Protein AF-A0A8C1S3P3-F1 (afdb_monomer_lite)

pLDDT: mean 82.38, std 12.84, range [51.81, 95.31]

Structure (mmCIF, N/CA/C/O backbone):
data_AF-A0A8C1S3P3-F1
#
_entry.id   AF-A0A8C1S3P3-F1
#
loop_
_atom_site.group_PDB
_atom_site.id
_atom_site.type_symbol
_atom_site.label_atom_id
_atom_site.label_alt_id
_atom_site.label_comp_id
_atom_site.label_asym_id
_atom_site.label_entity_id
_atom_site.label_seq_id
_atom_site.pdbx_PDB_ins_code
_atom_site.Cartn_x
_atom_site.Cartn_y
_atom_site.Cartn_z
_atom_site.occupancy
_atom_site.B_iso_or_equiv
_atom_site.auth_seq_id
_atom_site.auth_comp_id
_atom_site.auth_asym_id
_atom_site.auth_atom_id
_atom_site.pdbx_PDB_model_num
ATOM 1 N N . GLN A 1 1 ? -0.096 -19.374 24.078 1.00 51.81 1 GLN A N 1
ATOM 2 C CA . GLN A 1 1 ? -1.330 -18.572 24.195 1.00 51.81 1 GLN A CA 1
ATOM 3 C C . GLN A 1 1 ? -1.559 -17.932 22.839 1.00 51.81 1 GLN A C 1
ATOM 5 O O . GLN A 1 1 ? -0.628 -17.315 22.340 1.00 51.81 1 GLN A O 1
ATOM 10 N N . ASN A 1 2 ? -2.719 -18.150 22.219 1.00 64.44 2 ASN A N 1
ATOM 11 C CA . ASN A 1 2 ? -3.107 -17.379 21.039 1.00 64.44 2 ASN A CA 1
ATOM 12 C C . ASN A 1 2 ? -3.612 -16.027 21.536 1.00 64.44 2 ASN A C 1
ATOM 14 O O . ASN A 1 2 ? -4.494 -15.987 22.391 1.00 64.44 2 ASN A O 1
ATOM 18 N N . TYR A 1 3 ? -2.996 -14.948 21.068 1.00 78.19 3 TYR A N 1
ATOM 19 C CA . TYR A 1 3 ? -3.469 -13.598 21.335 1.00 78.19 3 TYR A CA 1
ATOM 20 C C . TYR A 1 3 ? -4.593 -13.295 20.340 1.00 78.19 3 TYR A C 1
ATOM 22 O O . TYR A 1 3 ? -4.388 -13.451 19.136 1.00 78.19 3 TYR A O 1
ATOM 30 N N . ASP A 1 4 ? -5.761 -12.876 20.831 1.00 87.56 4 ASP A N 1
ATOM 31 C CA . ASP A 1 4 ? -6.851 -12.373 19.986 1.00 87.56 4 ASP A CA 1
ATOM 32 C C . ASP A 1 4 ? -6.456 -11.003 19.422 1.00 87.56 4 ASP A C 1
ATOM 34 O O . ASP A 1 4 ? -6.733 -9.950 19.998 1.00 87.56 4 ASP A O 1
ATOM 38 N N . ILE A 1 5 ? -5.735 -11.024 18.303 1.00 91.00 5 ILE A N 1
ATOM 39 C CA . ILE A 1 5 ? -5.320 -9.828 17.573 1.00 91.00 5 ILE A CA 1
ATOM 40 C C . ILE A 1 5 ? -6.334 -9.586 16.459 1.00 91.00 5 ILE A C 1
ATOM 42 O O . ILE A 1 5 ? -6.561 -10.445 15.607 1.00 91.00 5 ILE A O 1
ATOM 46 N N . SER A 1 6 ? -6.932 -8.395 16.453 1.00 90.19 6 SER A N 1
ATOM 47 C CA . SER A 1 6 ? -7.791 -7.960 15.351 1.00 90.19 6 SER A CA 1
ATOM 48 C C . SER A 1 6 ? -6.961 -7.800 14.080 1.00 90.19 6 SER A C 1
ATOM 50 O O . SER A 1 6 ? -5.942 -7.111 14.082 1.00 90.19 6 SER A O 1
ATOM 52 N N . MET A 1 7 ? -7.396 -8.441 12.997 1.00 92.44 7 MET A N 1
ATOM 53 C CA . MET A 1 7 ? -6.694 -8.446 11.716 1.00 92.44 7 MET A CA 1
ATOM 54 C C . MET A 1 7 ? -7.659 -8.148 10.575 1.00 92.44 7 MET A C 1
ATOM 56 O O . MET A 1 7 ? -8.805 -8.596 10.580 1.00 92.44 7 MET A O 1
ATOM 60 N N . ALA A 1 8 ? -7.160 -7.430 9.575 1.00 93.75 8 ALA A N 1
ATOM 61 C CA . ALA A 1 8 ? -7.843 -7.196 8.315 1.00 93.75 8 ALA A CA 1
ATOM 62 C C . ALA A 1 8 ? -6.861 -7.367 7.155 1.00 93.75 8 ALA A C 1
ATOM 64 O O . ALA A 1 8 ? -5.668 -7.099 7.297 1.00 93.75 8 ALA A O 1
ATOM 65 N N . VAL A 1 9 ? -7.376 -7.799 6.005 1.00 95.06 9 VAL A N 1
ATOM 66 C CA . VAL A 1 9 ? -6.620 -7.909 4.754 1.00 95.06 9 VAL A CA 1
ATOM 67 C C . VAL A 1 9 ? -7.320 -7.049 3.713 1.00 95.06 9 VAL A C 1
ATOM 69 O O . VAL A 1 9 ? -8.512 -7.228 3.469 1.00 95.06 9 VAL A O 1
ATOM 72 N N . MET A 1 10 ? -6.579 -6.125 3.102 1.00 94.69 10 MET A N 1
ATOM 73 C CA . MET A 1 10 ? -7.061 -5.303 1.997 1.00 94.69 10 MET A CA 1
ATOM 74 C C . MET A 1 10 ? -6.391 -5.763 0.702 1.00 94.69 10 MET A C 1
ATOM 76 O O . MET A 1 10 ? -5.172 -5.909 0.651 1.00 94.69 10 MET A O 1
ATOM 80 N N . LEU A 1 11 ? -7.195 -6.013 -0.330 1.00 95.31 11 LEU A N 1
ATOM 81 C CA . LEU A 1 11 ? -6.743 -6.483 -1.639 1.00 95.31 11 LEU A CA 1
ATOM 82 C C . LEU A 1 11 ? -7.196 -5.494 -2.713 1.00 95.31 11 LEU A C 1
ATOM 84 O O . LEU A 1 11 ? -8.307 -4.970 -2.650 1.00 95.31 11 LEU A O 1
ATOM 88 N N . MET A 1 12 ? -6.346 -5.275 -3.711 1.00 94.44 12 MET A N 1
ATOM 89 C CA . MET A 1 12 ? -6.641 -4.473 -4.895 1.00 94.44 12 MET A CA 1
ATOM 90 C C . MET A 1 12 ? -6.148 -5.228 -6.125 1.00 94.44 12 MET A C 1
ATOM 92 O O . MET A 1 12 ? -5.080 -5.838 -6.097 1.00 94.44 12 MET A O 1
ATOM 96 N N . PHE A 1 13 ? -6.947 -5.214 -7.189 1.00 93.75 13 PHE A N 1
ATOM 97 C CA . PHE A 1 13 ? -6.524 -5.740 -8.479 1.00 93.75 13 PHE A CA 1
ATOM 98 C C . PHE A 1 13 ? -5.672 -4.689 -9.179 1.00 93.75 13 PHE A C 1
ATOM 100 O O . PHE A 1 13 ? -6.161 -3.597 -9.458 1.00 93.75 13 PHE A O 1
ATOM 107 N N . CYS A 1 14 ? -4.424 -5.038 -9.472 1.00 93.81 14 CYS A N 1
ATOM 108 C CA . CYS A 1 14 ? -3.488 -4.168 -10.170 1.00 93.81 14 CYS A CA 1
ATOM 109 C C . CYS A 1 14 ? -3.150 -4.768 -11.538 1.00 93.81 14 CYS A C 1
ATOM 111 O O . CYS A 1 14 ? -3.092 -5.991 -11.691 1.00 93.81 14 CYS A O 1
ATOM 113 N N . SER A 1 15 ? -2.931 -3.912 -12.535 1.00 90.12 15 SER A N 1
ATOM 114 C CA . SER A 1 15 ? -2.388 -4.351 -13.828 1.00 90.12 15 SER A CA 1
ATOM 115 C C . SER A 1 15 ? -0.874 -4.558 -13.720 1.00 90.12 15 SER A C 1
ATOM 117 O O . SER A 1 15 ? -0.246 -4.020 -12.817 1.00 90.12 15 SER A O 1
ATOM 119 N N . GLU A 1 16 ? -0.265 -5.328 -14.620 1.00 89.44 16 GLU A N 1
ATOM 120 C CA . GLU A 1 16 ? 1.197 -5.479 -14.644 1.00 89.44 16 GLU A CA 1
ATOM 121 C C . GLU A 1 16 ? 1.895 -4.147 -14.988 1.00 89.44 16 GLU A C 1
ATOM 123 O O . GLU A 1 16 ? 1.405 -3.386 -15.825 1.00 89.44 16 GLU A O 1
ATOM 128 N N . GLY A 1 17 ? 3.053 -3.880 -14.371 1.00 87.25 17 GLY A N 1
ATOM 129 C CA . GLY A 1 17 ? 3.906 -2.731 -14.685 1.00 87.25 17 GLY A CA 1
ATOM 130 C C . GLY A 1 17 ? 4.109 -1.784 -13.504 1.00 87.25 17 GLY A C 1
ATOM 131 O O . GLY A 1 17 ? 4.499 -2.204 -12.417 1.00 87.25 17 GLY A O 1
ATOM 132 N N . ASP A 1 18 ? 3.904 -0.487 -13.740 1.00 88.81 18 ASP A N 1
ATOM 133 C CA . ASP A 1 18 ? 4.038 0.542 -12.710 1.00 88.81 18 ASP A CA 1
ATOM 134 C C . ASP A 1 18 ? 2.797 0.585 -11.805 1.00 88.81 18 ASP A C 1
ATOM 136 O O . ASP A 1 18 ? 1.772 1.169 -12.156 1.00 88.81 18 ASP A O 1
ATOM 140 N N . ASN A 1 19 ? 2.906 -0.018 -10.619 1.00 92.88 19 ASN A N 1
ATOM 141 C CA . ASN A 1 19 ? 1.843 -0.018 -9.611 1.00 92.88 19 ASN A CA 1
ATOM 142 C C . ASN A 1 19 ? 1.983 1.088 -8.558 1.00 92.88 19 ASN A C 1
ATOM 144 O O . ASN A 1 19 ? 1.305 1.042 -7.529 1.00 92.88 19 ASN A O 1
ATOM 148 N N . ILE A 1 20 ? 2.833 2.097 -8.78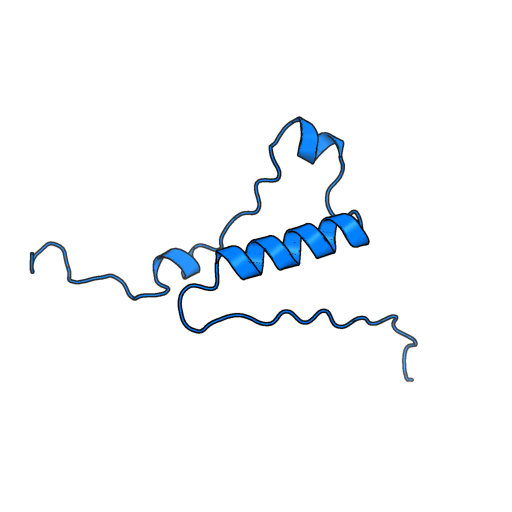1 1.00 92.25 20 ILE A N 1
ATOM 149 C CA . ILE A 1 20 ? 2.930 3.265 -7.895 1.00 92.25 20 ILE A CA 1
ATOM 150 C C . ILE A 1 20 ? 1.556 3.932 -7.673 1.00 92.25 20 ILE A C 1
ATOM 152 O O . ILE A 1 20 ? 1.217 4.194 -6.512 1.00 92.25 20 ILE A O 1
ATOM 156 N N . PRO A 1 21 ? 0.730 4.190 -8.713 1.00 92.06 21 PRO A N 1
ATOM 157 C CA . PRO A 1 21 ? -0.581 4.810 -8.519 1.00 92.06 21 PRO A CA 1
ATOM 158 C C . PRO A 1 21 ? -1.527 3.942 -7.680 1.00 92.06 21 PRO A C 1
ATOM 160 O O . PRO A 1 21 ? -2.189 4.456 -6.777 1.00 92.06 21 PRO A O 1
ATOM 163 N N . ASP A 1 22 ? -1.543 2.629 -7.928 1.00 94.44 22 ASP A N 1
ATOM 164 C CA . ASP A 1 22 ? -2.376 1.666 -7.197 1.00 94.44 22 ASP A CA 1
ATOM 165 C C . ASP A 1 22 ? -1.972 1.597 -5.714 1.00 94.44 22 ASP A C 1
ATOM 167 O O . ASP A 1 22 ? -2.822 1.596 -4.821 1.00 94.44 22 ASP A O 1
ATOM 171 N N . ALA A 1 23 ? -0.666 1.627 -5.426 1.00 93.19 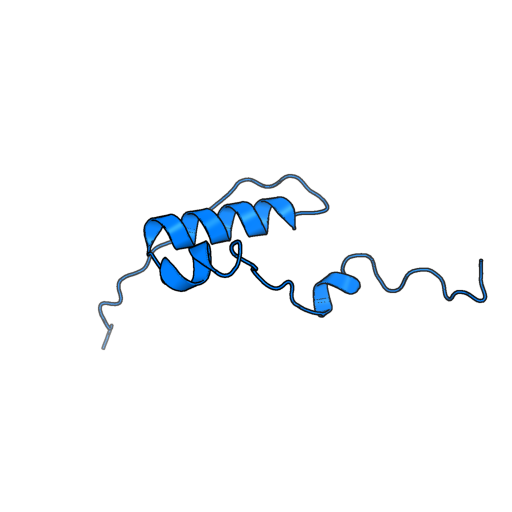23 ALA A N 1
ATOM 172 C CA . ALA A 1 23 ? -0.149 1.665 -4.060 1.00 93.19 23 ALA A CA 1
ATOM 173 C C . ALA A 1 23 ? -0.608 2.925 -3.306 1.00 93.19 23 ALA A C 1
ATOM 175 O O . ALA A 1 23 ? -1.004 2.839 -2.139 1.00 93.19 23 ALA A O 1
ATOM 176 N N . PHE A 1 24 ? -0.612 4.089 -3.968 1.00 92.62 24 PHE A N 1
ATOM 177 C CA . PHE A 1 24 ? -1.149 5.316 -3.376 1.00 92.62 24 PHE A CA 1
ATOM 178 C C . PHE A 1 24 ? -2.668 5.264 -3.187 1.00 92.62 24 PHE A C 1
ATOM 180 O O . PHE A 1 24 ? -3.172 5.734 -2.168 1.00 92.62 24 PHE A O 1
ATOM 187 N N . ALA A 1 25 ? -3.413 4.683 -4.127 1.00 92.50 25 ALA A N 1
ATOM 188 C CA . ALA A 1 25 ? -4.853 4.492 -3.970 1.00 92.50 25 ALA A CA 1
ATOM 189 C C . ALA A 1 25 ? -5.168 3.608 -2.750 1.00 92.50 25 ALA A C 1
ATOM 191 O O . ALA A 1 25 ? -6.028 3.958 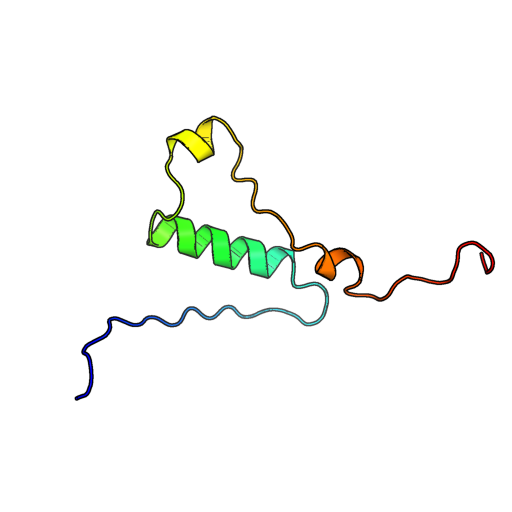-1.940 1.00 92.50 25 ALA A O 1
ATOM 192 N N . LEU A 1 26 ? -4.421 2.514 -2.572 1.00 95.00 26 LEU A N 1
ATOM 193 C CA . LEU A 1 26 ? -4.580 1.592 -1.450 1.00 95.00 26 LEU A CA 1
ATOM 194 C C . LEU A 1 26 ? -4.291 2.268 -0.103 1.00 95.00 26 LEU A C 1
ATOM 196 O O . LEU A 1 26 ? -5.086 2.150 0.827 1.00 95.00 26 LEU A O 1
ATOM 200 N N . VAL A 1 27 ? -3.178 3.002 0.009 1.00 92.75 27 VAL A N 1
ATOM 201 C CA . VAL A 1 27 ? -2.797 3.650 1.276 1.00 92.75 27 VAL A CA 1
ATOM 202 C C . VAL A 1 27 ? -3.708 4.830 1.626 1.00 92.75 27 VAL A C 1
ATOM 204 O O . VAL A 1 27 ? -4.004 5.037 2.801 1.00 92.75 27 VAL A O 1
ATOM 207 N N . ASN A 1 28 ? -4.212 5.566 0.628 1.00 91.12 28 ASN A N 1
ATOM 208 C CA . ASN A 1 28 ? -5.219 6.604 0.852 1.00 91.12 28 ASN A CA 1
ATOM 209 C C . ASN A 1 28 ? -6.515 5.996 1.389 1.00 91.12 28 ASN A C 1
ATOM 211 O O . ASN A 1 28 ? -7.005 6.445 2.417 1.00 91.12 28 ASN A O 1
ATOM 215 N N . HIS A 1 29 ? -7.015 4.921 0.773 1.00 93.06 29 HIS A N 1
ATOM 216 C CA . HIS A 1 29 ? -8.217 4.249 1.263 1.00 93.06 29 HIS A CA 1
ATOM 217 C C . HIS A 1 29 ? -8.030 3.669 2.671 1.00 93.06 29 HIS A C 1
ATOM 219 O O . HIS A 1 29 ? -8.921 3.772 3.510 1.00 93.06 29 HIS A O 1
ATOM 225 N N . LEU A 1 30 ? -6.859 3.092 2.963 1.00 94.12 30 LEU A N 1
ATOM 226 C CA . LEU A 1 30 ? -6.523 2.631 4.310 1.00 94.12 30 LEU A CA 1
ATOM 227 C C . LEU A 1 30 ? -6.552 3.784 5.322 1.00 94.12 30 LEU A C 1
ATOM 229 O O . LEU A 1 30 ? -7.054 3.623 6.434 1.00 94.12 30 LEU A O 1
ATOM 233 N N . ASN A 1 31 ? -6.013 4.943 4.944 1.00 92.00 31 ASN A N 1
ATOM 234 C CA . ASN A 1 31 ? -6.019 6.127 5.787 1.00 92.00 31 ASN A CA 1
ATOM 235 C C . ASN A 1 31 ? -7.428 6.691 5.988 1.00 92.00 31 ASN A C 1
ATOM 237 O O . ASN A 1 31 ? -7.739 7.082 7.104 1.00 92.00 31 ASN A O 1
ATOM 241 N N . ASP A 1 32 ? -8.277 6.691 4.965 1.00 90.12 32 ASP A N 1
ATOM 242 C CA . ASP A 1 32 ? -9.680 7.099 5.090 1.00 90.12 32 ASP A CA 1
ATOM 243 C C . ASP A 1 32 ? -10.464 6.130 5.985 1.00 90.12 32 ASP A C 1
ATOM 245 O O . ASP A 1 32 ? -11.337 6.541 6.743 1.00 90.12 32 ASP A O 1
ATOM 249 N N . TRP A 1 33 ? -10.133 4.836 5.941 1.00 93.75 33 TRP A N 1
ATOM 250 C CA . TRP A 1 33 ? -10.780 3.831 6.780 1.00 93.75 33 TRP A CA 1
ATOM 251 C C . TRP A 1 33 ? -10.371 3.939 8.255 1.00 93.75 33 TRP A C 1
ATOM 253 O O . TRP A 1 33 ? -11.221 3.878 9.145 1.00 93.75 33 TRP A O 1
ATOM 263 N N . LEU A 1 34 ? -9.073 4.074 8.530 1.00 92.75 34 LEU A N 1
ATOM 264 C CA . LEU A 1 34 ? -8.525 3.978 9.888 1.00 92.75 34 LEU A CA 1
ATOM 265 C C . LEU A 1 34 ? -8.117 5.327 10.495 1.00 92.75 34 LEU A C 1
ATOM 267 O O . LEU A 1 34 ? -7.704 5.361 11.652 1.00 92.75 34 LEU A O 1
ATOM 271 N N . HIS A 1 35 ? -8.218 6.421 9.739 1.00 89.44 35 HIS A N 1
ATOM 272 C CA . HIS A 1 35 ? -7.801 7.775 10.123 1.00 89.44 35 HIS A CA 1
ATOM 273 C C . HIS A 1 35 ? -6.359 7.830 10.665 1.00 89.44 35 HIS A C 1
ATOM 275 O O . HIS A 1 35 ? -6.091 8.395 11.725 1.00 89.44 35 HIS A O 1
ATOM 281 N N . LEU A 1 36 ? -5.415 7.206 9.944 1.00 87.50 36 LEU A N 1
ATOM 282 C CA . LEU A 1 36 ? -4.023 7.027 10.393 1.00 87.50 36 LEU A CA 1
ATOM 283 C C . LEU A 1 36 ? -3.244 8.348 10.507 1.00 87.50 36 LEU A C 1
ATOM 285 O O . LEU A 1 36 ? -2.354 8.480 11.348 1.00 87.50 36 LEU A O 1
ATOM 289 N N . ILE A 1 37 ? -3.554 9.321 9.652 1.00 85.75 37 ILE A N 1
ATOM 290 C CA . ILE A 1 37 ? -2.948 10.651 9.624 1.00 85.75 37 ILE A CA 1
ATOM 291 C C . ILE A 1 37 ? -3.982 11.670 10.106 1.00 85.75 37 ILE A C 1
ATOM 293 O O . ILE A 1 37 ? -5.094 11.732 9.592 1.00 85.75 37 ILE A O 1
ATOM 297 N N . SER A 1 38 ? -3.588 12.512 11.065 1.00 75.88 38 SER A N 1
ATOM 298 C CA . SER A 1 38 ? -4.435 13.596 11.582 1.00 75.88 38 SER A CA 1
ATOM 299 C C . SER A 1 38 ? -4.847 14.586 10.487 1.00 75.88 38 SER A C 1
ATOM 301 O O . SER A 1 38 ? -4.012 15.035 9.698 1.00 75.88 38 SER A O 1
ATOM 303 N N . GLU A 1 39 ? -6.114 15.005 10.503 1.00 69.62 39 GLU A N 1
ATOM 304 C CA . GLU A 1 39 ? -6.700 15.985 9.576 1.00 69.62 39 GLU A CA 1
ATOM 305 C C . GLU A 1 39 ? -5.936 17.318 9.544 1.00 69.62 39 GLU A C 1
ATOM 307 O O . GLU A 1 39 ? -5.821 17.950 8.494 1.00 69.62 39 GLU A O 1
ATOM 312 N N . VAL A 1 40 ? -5.330 17.718 10.670 1.00 66.19 40 VAL A N 1
ATOM 313 C CA . VAL A 1 40 ? -4.488 18.924 10.756 1.00 66.19 40 VAL A CA 1
ATOM 314 C C . VAL A 1 40 ? -3.278 18.813 9.826 1.00 66.19 40 VAL A C 1
ATOM 316 O O . VAL A 1 40 ? -2.922 19.775 9.143 1.00 66.19 40 VAL A O 1
ATOM 319 N N . ASN A 1 41 ? -2.674 17.625 9.742 1.00 61.03 41 ASN A N 1
ATOM 320 C CA . ASN A 1 41 ? -1.569 17.373 8.824 1.00 61.03 41 ASN A CA 1
ATOM 321 C C . ASN A 1 41 ? -2.052 17.317 7.373 1.00 61.03 41 ASN A C 1
ATOM 323 O O . ASN A 1 41 ? -1.335 17.798 6.507 1.00 61.03 41 ASN A O 1
ATOM 327 N N . VAL A 1 42 ? -3.257 16.816 7.096 1.00 61.72 42 VAL A N 1
ATOM 328 C CA . VAL A 1 42 ? -3.836 16.785 5.737 1.00 61.72 42 VAL A CA 1
ATOM 329 C C . VAL A 1 42 ? -4.105 18.194 5.195 1.00 61.72 42 VAL A C 1
ATOM 331 O O . VAL A 1 42 ? -3.858 18.470 4.020 1.00 61.72 42 VAL A O 1
ATOM 334 N N . PHE A 1 43 ? -4.586 19.100 6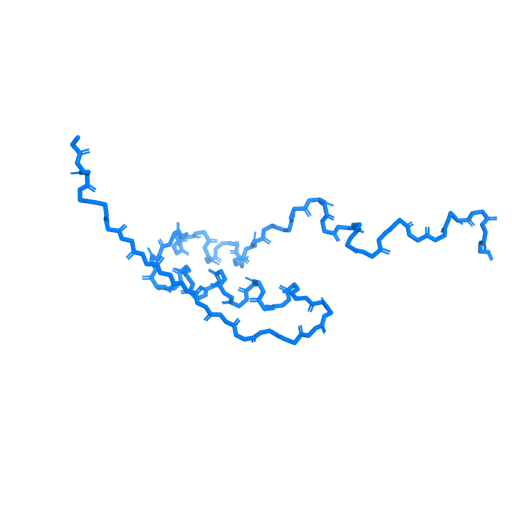.050 1.00 58.81 43 PHE A N 1
ATOM 335 C CA . PHE A 1 43 ? -4.927 20.471 5.662 1.00 58.81 43 PHE A CA 1
ATOM 336 C C . PHE A 1 43 ? -3.687 21.350 5.437 1.00 58.81 43 PHE A C 1
ATOM 338 O O . PHE A 1 43 ? -3.666 22.180 4.529 1.00 58.81 43 PHE A O 1
ATOM 345 N N . LEU A 1 44 ? -2.642 21.164 6.251 1.00 60.53 44 LEU A N 1
ATOM 346 C CA . LEU A 1 44 ? -1.389 21.928 6.159 1.00 60.53 44 LEU A CA 1
ATOM 347 C C . LEU A 1 44 ? -0.407 21.337 5.142 1.00 60.53 44 LEU A C 1
ATOM 349 O O . LEU A 1 44 ? 0.359 22.062 4.509 1.00 60.53 44 LEU A O 1
ATOM 353 N N . SER A 1 45 ? -0.442 20.023 4.962 1.00 55.91 45 SER A N 1
ATOM 354 C CA . SER A 1 45 ? 0.311 19.304 3.949 1.00 55.91 45 SER A CA 1
ATOM 355 C C . SER A 1 45 ? -0.658 18.408 3.203 1.00 55.91 45 SER A C 1
ATOM 357 O O . SER A 1 45 ? -1.078 17.388 3.739 1.00 55.91 45 SER A O 1
ATOM 359 N N . ARG A 1 46 ? -1.002 18.778 1.958 1.00 60.81 46 ARG A N 1
ATOM 360 C CA . ARG A 1 46 ? -1.615 17.856 0.981 1.00 60.81 46 ARG A CA 1
ATOM 361 C C . ARG A 1 46 ? -1.002 16.479 1.227 1.00 60.81 46 ARG A C 1
ATOM 363 O O . ARG A 1 46 ? 0.219 16.433 1.175 1.00 60.81 46 ARG A O 1
ATOM 370 N N . LEU A 1 47 ? -1.782 15.460 1.608 1.00 62.78 47 LEU A N 1
ATOM 371 C CA . LEU A 1 47 ? -1.311 14.138 2.064 1.00 62.78 47 LEU A CA 1
ATOM 372 C C . LEU A 1 47 ? -0.038 13.690 1.324 1.00 62.78 47 LEU A C 1
ATOM 374 O O . LEU A 1 47 ? -0.097 13.092 0.253 1.00 62.78 47 LEU A O 1
ATOM 378 N N . ASN A 1 48 ? 1.127 14.033 1.876 1.00 69.25 48 ASN A N 1
ATOM 3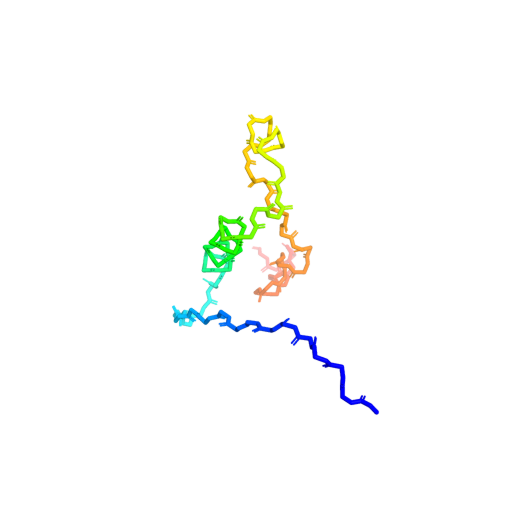79 C CA . ASN A 1 48 ? 2.403 13.883 1.185 1.00 69.25 48 ASN A CA 1
ATOM 380 C C . ASN A 1 48 ? 2.995 12.557 1.627 1.00 69.25 48 ASN A C 1
ATOM 382 O O . ASN A 1 48 ? 4.000 12.501 2.343 1.00 69.25 48 ASN A O 1
ATOM 386 N N . TRP A 1 49 ? 2.327 11.478 1.229 1.00 85.06 49 TRP A N 1
ATOM 387 C CA . TRP A 1 49 ? 2.923 10.160 1.283 1.00 85.06 49 TRP A CA 1
ATOM 388 C C . TRP A 1 49 ? 4.293 10.219 0.609 1.00 85.06 49 TRP A C 1
ATOM 390 O O . TRP A 1 49 ? 4.446 10.736 -0.499 1.00 85.06 49 TRP A O 1
ATOM 400 N N . ARG A 1 50 ? 5.314 9.730 1.307 1.00 86.88 50 ARG A N 1
ATOM 401 C CA . ARG A 1 50 ? 6.672 9.691 0.772 1.00 86.88 50 ARG A CA 1
ATOM 402 C C . ARG A 1 50 ? 6.894 8.357 0.093 1.00 86.88 50 ARG A C 1
ATOM 404 O O . ARG A 1 50 ? 6.650 7.314 0.693 1.00 86.88 50 ARG A O 1
ATOM 411 N N . VAL A 1 51 ? 7.417 8.404 -1.125 1.00 89.75 51 VAL A N 1
ATOM 412 C CA . VAL A 1 51 ? 7.935 7.203 -1.777 1.00 89.75 51 VAL A CA 1
ATOM 413 C C . VAL A 1 51 ? 9.263 6.805 -1.131 1.00 89.75 51 VAL A C 1
ATOM 415 O O . VAL A 1 51 ? 10.070 7.680 -0.794 1.00 89.75 51 VAL A O 1
ATOM 418 N N . PRO A 1 52 ? 9.522 5.506 -0.929 1.00 90.19 52 PRO A N 1
ATOM 419 C CA . PRO A 1 52 ? 10.823 5.058 -0.464 1.00 90.19 52 PRO A CA 1
ATOM 420 C C . PRO A 1 52 ? 11.884 5.302 -1.556 1.00 90.19 52 PRO A C 1
ATOM 422 O O . PRO A 1 52 ? 11.586 5.141 -2.741 1.00 90.19 52 PRO A O 1
ATOM 425 N N . PRO A 1 53 ? 13.143 5.632 -1.201 1.00 88.56 53 PRO A N 1
ATOM 426 C CA . PRO A 1 53 ? 14.205 5.878 -2.185 1.00 88.56 53 PRO A CA 1
ATOM 427 C C . PRO A 1 53 ? 14.450 4.717 -3.157 1.00 88.56 53 PRO A C 1
ATOM 429 O O . PRO A 1 53 ? 14.879 4.938 -4.286 1.00 88.56 53 PRO A O 1
ATOM 432 N N . SER A 1 54 ? 14.143 3.484 -2.742 1.00 88.75 54 SER A N 1
ATOM 433 C CA . SER A 1 54 ? 14.228 2.295 -3.594 1.00 88.75 54 SER A CA 1
ATOM 434 C C . SER A 1 54 ? 13.337 2.375 -4.837 1.00 88.75 54 SER A C 1
ATOM 436 O O . SER A 1 54 ? 13.652 1.733 -5.835 1.00 88.75 54 SER A O 1
ATOM 438 N N . TRP A 1 55 ? 12.274 3.188 -4.825 1.00 89.38 55 TRP A N 1
ATOM 439 C CA . TRP A 1 55 ? 11.399 3.350 -5.986 1.00 89.38 55 TRP A CA 1
ATOM 440 C C . TRP A 1 55 ? 12.076 4.045 -7.171 1.00 89.38 55 TRP A C 1
ATOM 442 O O . TRP A 1 55 ? 11.712 3.802 -8.316 1.00 89.38 55 TRP A O 1
ATOM 452 N N . MET A 1 56 ? 13.125 4.834 -6.923 1.00 86.25 56 MET A N 1
ATOM 453 C CA . MET A 1 56 ? 13.914 5.472 -7.984 1.00 86.25 56 MET A CA 1
ATOM 454 C C . MET A 1 56 ? 14.597 4.454 -8.912 1.00 86.25 56 MET A C 1
ATOM 456 O O . MET A 1 56 ? 14.937 4.785 -10.042 1.00 86.25 56 MET A O 1
ATOM 460 N N . LEU A 1 57 ? 14.798 3.222 -8.438 1.00 85.69 57 LEU A N 1
ATOM 461 C CA . LEU A 1 57 ? 15.474 2.148 -9.163 1.00 85.69 57 LEU A CA 1
ATOM 462 C C . LEU A 1 57 ? 14.519 1.004 -9.541 1.00 85.69 57 LEU A C 1
ATOM 464 O O . LEU A 1 57 ? 14.998 -0.085 -9.853 1.00 85.69 57 LEU A O 1
ATOM 468 N N . LEU A 1 58 ? 13.193 1.225 -9.538 1.00 84.00 58 LEU A N 1
ATOM 469 C CA . LEU A 1 58 ? 12.200 0.201 -9.923 1.00 84.00 58 LEU A CA 1
ATOM 470 C C . LEU A 1 58 ? 12.477 -0.398 -11.304 1.00 84.00 58 LEU A C 1
ATOM 472 O O . LEU A 1 58 ? 12.264 -1.587 -11.514 1.00 84.00 58 LEU A O 1
ATOM 476 N N . PHE A 1 59 ? 13.013 0.417 -12.212 1.00 82.44 59 PHE A N 1
ATOM 477 C CA . PHE A 1 59 ? 13.362 0.025 -13.577 1.00 82.44 59 PHE A CA 1
ATOM 478 C C . PHE A 1 59 ? 14.885 -0.027 -13.805 1.00 82.44 59 PHE A C 1
ATOM 480 O O . PHE A 1 59 ? 15.357 0.025 -14.939 1.00 82.44 59 PHE A O 1
ATOM 487 N N . GLY A 1 60 ? 15.671 -0.124 -12.725 1.00 83.62 60 GLY A N 1
ATOM 488 C CA . GLY A 1 60 ? 17.132 -0.047 -12.752 1.00 83.62 60 GLY A CA 1
ATOM 489 C C . GLY A 1 60 ? 17.667 1.388 -12.821 1.00 83.62 60 GLY A C 1
ATOM 490 O O . GLY A 1 60 ? 16.921 2.361 -12.810 1.00 83.62 60 GLY A O 1
ATOM 491 N N . SER A 1 61 ? 18.992 1.533 -12.876 1.00 80.00 61 SER A N 1
ATOM 492 C CA . SER A 1 61 ? 19.687 2.833 -12.881 1.00 80.00 61 SER A CA 1
ATOM 493 C C . SER A 1 61 ? 19.765 3.510 -14.258 1.00 80.00 61 SER A C 1
ATOM 495 O O . SER A 1 61 ? 20.513 4.472 -14.419 1.00 80.00 61 SER A O 1
ATOM 497 N N . GLY A 1 62 ? 19.050 2.989 -15.262 1.00 71.81 62 GLY A N 1
ATOM 498 C CA . GLY A 1 62 ? 19.254 3.350 -16.666 1.00 71.81 62 GLY A CA 1
ATOM 499 C C . GLY A 1 62 ? 20.644 2.962 -17.189 1.00 71.81 62 GLY A C 1
ATOM 500 O O . GLY A 1 62 ? 21.463 2.369 -16.479 1.00 71.81 62 GLY A O 1
ATOM 501 N N . LEU A 1 63 ? 20.913 3.299 -18.454 1.00 65.25 63 LEU A N 1
ATOM 502 C CA .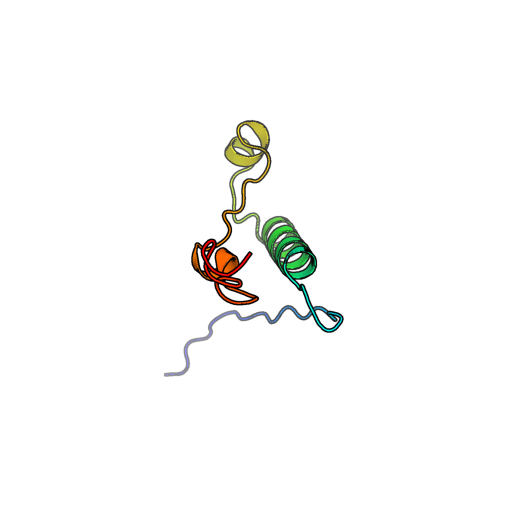 LEU A 1 63 ? 22.276 3.283 -18.981 1.00 65.25 63 LEU A CA 1
ATOM 503 C C . LEU A 1 63 ? 23.072 4.415 -18.307 1.00 65.25 63 LEU A C 1
ATOM 505 O O . LEU A 1 63 ? 22.545 5.524 -18.186 1.00 65.25 63 LEU A O 1
ATOM 509 N N . PRO A 1 64 ? 24.323 4.170 -17.876 1.00 71.12 64 PRO A N 1
ATOM 510 C CA . PRO A 1 64 ? 25.230 5.229 -17.456 1.00 71.12 64 PRO A CA 1
ATOM 511 C C . PRO A 1 64 ? 25.176 6.413 -18.436 1.00 71.12 64 PRO A C 1
ATOM 513 O O . PRO A 1 64 ? 25.197 6.167 -19.641 1.00 71.12 64 PRO A O 1
ATOM 516 N N . PRO A 1 65 ? 25.192 7.677 -17.969 1.00 65.62 65 PRO A N 1
ATOM 517 C CA . PRO A 1 65 ? 25.178 8.858 -18.842 1.00 65.62 65 PRO A CA 1
ATOM 518 C C . PRO A 1 65 ? 26.278 8.866 -19.913 1.00 65.62 65 PRO A C 1
ATOM 520 O O . PRO A 1 65 ? 26.160 9.551 -20.914 1.00 65.62 65 PRO A O 1
ATOM 523 N N . LEU A 1 66 ? 27.348 8.098 -19.693 1.00 72.00 66 LEU A N 1
ATOM 524 C CA . LEU A 1 66 ? 28.473 7.902 -20.612 1.00 72.00 66 LEU A CA 1
ATOM 525 C C . LEU A 1 66 ? 28.147 7.004 -21.823 1.00 72.00 66 LEU A C 1
ATOM 527 O O . LEU A 1 66 ? 28.992 6.855 -22.702 1.00 72.00 66 LEU A O 1
ATOM 531 N N . LEU A 1 67 ? 26.982 6.353 -21.832 1.00 60.00 67 LEU A N 1
ATOM 532 C CA . LEU A 1 67 ? 26.507 5.452 -22.888 1.00 60.00 67 LEU A CA 1
ATOM 533 C C . LEU A 1 67 ? 25.301 6.028 -23.665 1.00 60.00 67 LEU A C 1
ATOM 535 O O . LEU A 1 67 ? 24.708 5.302 -24.463 1.00 60.00 67 LEU A O 1
ATOM 539 N N . LEU A 1 68 ? 24.941 7.295 -23.416 1.00 53.81 68 LEU A N 1
ATOM 540 C CA . LEU A 1 68 ? 23.995 8.111 -24.194 1.00 53.81 68 LEU A CA 1
ATOM 541 C C . LEU A 1 68 ? 24.767 9.102 -25.072 1.00 53.81 68 LEU A C 1
ATOM 543 O O . LEU A 1 68 ? 24.282 9.373 -26.191 1.00 53.81 68 LEU A O 1
#

Radius of gyration: 17.7 Å; chains: 1; bounding box: 39×40×48 Å

InterPro domains:
  IPR016562 Proteasome assembly chaperone 2, eukaryotic [PTHR12970] (4-65)
  IPR038389 Proteasome assembly chaperone 2 superfamily [G3DSA:3.40.50.10900] (1-66)

Secondary structure (DSSP, 8-state):
---------------SS--HHHHHHHHHHHHHHH--S-HHHHHHS---PPPPGGGGGTT-S-S-GGG-

Organism: Cyprinus carpio (NCBI:txid7962)

Sequence (68 aa):
QNYDISMAVMLMFCSEGDNIPDAFALVNHLNDWLHLISEVNVFLSRLNWRVPPSWMLLFGSGLPPLLL

Foldseek 3Di:
DDDPDDDDDDDDDDDPDDCPVVVVVRVVVVCVVPVPDDPVCCVVDVPDDDDDPVVCQPVHPPPDPVVD